Protein AF-A0A1A6A8J1-F1 (afdb_monomer_lite)

Radius of gyration: 17.13 Å; chains: 1; bounding box: 39×38×46 Å

Structure (mmCIF, N/CA/C/O backbone):
data_AF-A0A1A6A8J1-F1
#
_entry.id   AF-A0A1A6A8J1-F1
#
loop_
_atom_site.group_PDB
_atom_site.id
_atom_site.type_symbol
_atom_site.label_atom_id
_atom_site.label_alt_id
_atom_site.label_comp_id
_atom_site.label_asym_id
_atom_site.label_entity_id
_atom_site.label_seq_id
_atom_site.pdbx_PDB_ins_code
_atom_site.Cartn_x
_atom_site.Cartn_y
_atom_site.Cartn_z
_atom_site.occupancy
_atom_site.B_iso_or_equiv
_atom_site.auth_seq_id
_atom_site.auth_comp_id
_atom_site.auth_asym_id
_atom_site.auth_atom_id
_atom_site.pdbx_PDB_model_num
ATOM 1 N N . MET A 1 1 ? -16.353 12.614 -0.814 1.00 51.78 1 MET A N 1
ATOM 2 C CA . MET A 1 1 ? -15.027 11.975 -0.608 1.00 51.78 1 MET A CA 1
ATOM 3 C C . MET A 1 1 ? -14.046 12.775 0.271 1.00 51.78 1 MET A C 1
ATOM 5 O O . MET A 1 1 ? -13.012 12.221 0.621 1.00 51.78 1 MET A O 1
ATOM 9 N N . ALA A 1 2 ? -14.348 14.009 0.711 1.00 54.06 2 ALA A N 1
ATOM 10 C CA . ALA A 1 2 ? -13.405 14.858 1.467 1.00 54.06 2 ALA A CA 1
ATOM 11 C C . ALA A 1 2 ? -12.982 14.332 2.864 1.00 54.06 2 ALA A C 1
ATOM 13 O O . ALA A 1 2 ? -11.949 14.745 3.384 1.00 54.06 2 ALA A O 1
ATOM 14 N N . GLY A 1 3 ? -13.741 13.409 3.468 1.00 79.19 3 GLY A N 1
ATOM 15 C CA . GLY A 1 3 ? -13.414 12.834 4.782 1.00 79.19 3 GLY A CA 1
ATOM 16 C C . GLY A 1 3 ? -12.420 11.668 4.746 1.00 79.19 3 GLY A C 1
ATOM 17 O O . GLY A 1 3 ? -11.686 11.461 5.705 1.00 79.19 3 GLY A O 1
ATOM 18 N N . PHE A 1 4 ? -12.344 10.933 3.631 1.00 81.31 4 PHE A N 1
ATOM 19 C CA . PHE A 1 4 ? -11.599 9.670 3.578 1.00 81.31 4 PHE A CA 1
ATOM 20 C C . PHE A 1 4 ? -10.085 9.865 3.728 1.00 81.31 4 PHE A C 1
ATOM 22 O O . PHE A 1 4 ? -9.430 9.098 4.428 1.00 81.31 4 PHE A O 1
ATOM 29 N N . GLY A 1 5 ? -9.533 10.941 3.155 1.00 83.50 5 GLY A N 1
ATOM 30 C CA . GLY A 1 5 ? -8.116 11.277 3.319 1.00 83.50 5 GLY A CA 1
ATOM 31 C C . GLY A 1 5 ? -7.725 11.545 4.774 1.00 83.50 5 GLY A C 1
ATOM 32 O O . GLY A 1 5 ? -6.673 11.085 5.214 1.00 83.50 5 GLY A O 1
ATOM 33 N N . LYS A 1 6 ? -8.602 12.205 5.546 1.00 86.19 6 LYS A N 1
ATOM 34 C CA . LYS A 1 6 ? -8.392 12.420 6.987 1.00 86.19 6 LYS A CA 1
ATOM 35 C C . LYS A 1 6 ? -8.399 11.094 7.742 1.00 86.19 6 LYS A C 1
ATOM 37 O O . LYS A 1 6 ? -7.482 10.833 8.510 1.00 86.19 6 LYS A O 1
ATOM 42 N N . THR A 1 7 ? -9.354 10.215 7.439 1.00 89.06 7 THR A N 1
ATOM 43 C CA . THR A 1 7 ? -9.436 8.884 8.057 1.00 89.06 7 THR A CA 1
ATOM 44 C C . THR A 1 7 ? -8.194 8.037 7.782 1.00 89.06 7 THR A C 1
ATOM 46 O O . THR A 1 7 ? -7.677 7.393 8.689 1.00 89.06 7 THR A O 1
ATOM 49 N N . ILE A 1 8 ? -7.676 8.039 6.550 1.00 89.88 8 ILE A N 1
ATOM 50 C CA . ILE A 1 8 ? -6.438 7.316 6.219 1.00 89.88 8 ILE A CA 1
ATOM 51 C C . ILE A 1 8 ? -5.255 7.898 7.002 1.00 89.88 8 ILE A C 1
ATOM 53 O O . ILE A 1 8 ? -4.460 7.132 7.545 1.00 89.88 8 ILE A O 1
ATOM 57 N N . ALA A 1 9 ? -5.142 9.228 7.081 1.00 88.06 9 ALA A N 1
ATOM 58 C CA . ALA A 1 9 ? -4.065 9.889 7.815 1.00 88.06 9 ALA A CA 1
ATOM 59 C C . ALA A 1 9 ? -4.113 9.549 9.313 1.00 88.06 9 ALA A C 1
ATOM 61 O O . ALA A 1 9 ? -3.095 9.187 9.892 1.00 88.06 9 ALA A O 1
ATOM 62 N N . GLU A 1 10 ? -5.298 9.562 9.923 1.00 90.69 10 GLU A N 1
ATOM 63 C CA . GLU A 1 10 ? -5.508 9.131 11.310 1.00 90.69 10 GLU A CA 1
ATOM 64 C C . GLU A 1 10 ? -5.115 7.664 11.524 1.00 90.69 10 GLU A C 1
ATOM 66 O O . GLU A 1 10 ? -4.433 7.329 12.495 1.00 90.69 10 GLU A O 1
ATOM 71 N N . MET A 1 11 ? -5.520 6.774 10.611 1.00 90.44 11 MET A N 1
ATOM 72 C CA . MET A 1 11 ? -5.172 5.353 10.695 1.00 90.44 11 MET A CA 1
ATOM 73 C C . MET A 1 11 ? -3.668 5.132 10.571 1.00 90.44 11 MET A C 1
ATOM 75 O O . MET A 1 11 ? -3.129 4.313 11.315 1.00 90.44 11 MET A O 1
ATOM 79 N N . TYR A 1 12 ? -3.004 5.878 9.685 1.00 87.88 12 TYR A N 1
ATOM 80 C CA . TYR A 1 12 ? -1.551 5.878 9.569 1.00 87.88 12 TYR A CA 1
ATOM 81 C C . TYR A 1 12 ? -0.902 6.363 10.870 1.00 87.88 12 TYR A C 1
ATOM 83 O O . TYR A 1 12 ? -0.137 5.625 11.481 1.00 87.88 12 TYR A O 1
ATOM 91 N N . ASN A 1 13 ? -1.254 7.562 11.341 1.00 90.00 13 ASN A N 1
ATOM 92 C CA . ASN A 1 13 ? -0.628 8.198 12.504 1.00 90.00 13 ASN A CA 1
ATOM 93 C C . ASN A 1 13 ? -0.792 7.380 13.795 1.00 90.00 13 ASN A C 1
ATOM 95 O O . ASN A 1 13 ? 0.076 7.413 14.660 1.00 90.00 13 ASN A O 1
ATOM 99 N N . LYS A 1 14 ? -1.869 6.594 13.912 1.00 88.81 14 LYS A N 1
ATOM 100 C CA . LYS A 1 14 ? -2.108 5.715 15.066 1.00 88.81 14 LYS A CA 1
ATOM 101 C C . LYS A 1 14 ? -1.330 4.387 15.017 1.00 88.81 14 LYS A C 1
ATOM 103 O O . LYS A 1 14 ? -1.219 3.732 16.047 1.00 88.81 14 LYS A O 1
ATOM 108 N N . HIS A 1 15 ? -0.863 3.952 13.841 1.00 84.69 15 HIS A N 1
ATOM 109 C CA . HIS A 1 15 ? -0.239 2.628 13.613 1.00 84.69 15 HIS A CA 1
ATOM 110 C C . HIS A 1 15 ? 1.135 2.715 12.933 1.00 84.69 15 HIS A C 1
ATOM 112 O O . HIS A 1 15 ? 1.633 1.714 12.410 1.00 84.69 15 HIS A O 1
ATOM 118 N N . LYS A 1 16 ? 1.722 3.912 12.892 1.00 81.75 16 LYS A N 1
ATOM 119 C CA . LYS A 1 16 ? 3.083 4.165 12.412 1.00 81.75 16 LYS A CA 1
ATOM 120 C C . LYS A 1 16 ? 4.116 3.756 13.465 1.00 81.75 16 LYS A C 1
ATOM 122 O O . LYS A 1 16 ? 3.783 3.567 14.636 1.00 81.75 16 LYS A O 1
ATOM 127 N N . GLN A 1 17 ? 5.369 3.657 13.038 1.00 76.19 17 GLN A N 1
ATOM 128 C CA . GLN A 1 17 ? 6.499 3.528 13.952 1.00 76.19 17 GLN A CA 1
ATOM 129 C C . GLN A 1 17 ? 6.627 4.798 14.824 1.00 76.19 17 GLN A C 1
ATOM 131 O O . GLN A 1 17 ? 6.316 5.891 14.347 1.00 76.19 17 GLN A O 1
ATOM 136 N N . PRO A 1 18 ? 7.022 4.684 16.104 1.00 76.06 18 PRO A N 1
ATOM 137 C CA . PRO A 1 18 ? 7.028 5.809 17.045 1.00 76.06 18 PRO A CA 1
ATOM 138 C C . PRO A 1 18 ? 7.961 6.967 16.646 1.00 76.06 18 PRO A C 1
ATOM 140 O O . PRO A 1 18 ? 7.707 8.110 17.017 1.00 76.06 18 PRO A O 1
ATOM 143 N N . GLU A 1 19 ? 9.003 6.693 15.868 1.00 81.38 19 GLU A N 1
ATOM 144 C CA . GLU A 1 19 ? 9.950 7.663 15.311 1.00 81.38 19 GLU A CA 1
ATOM 145 C C . GLU A 1 19 ? 9.401 8.459 14.114 1.00 81.38 19 GLU A C 1
ATOM 147 O O . GLU A 1 19 ? 9.914 9.533 13.786 1.00 81.38 19 GLU A O 1
ATOM 152 N N . ASP A 1 20 ? 8.346 7.966 13.461 1.00 79.69 20 ASP A N 1
ATOM 153 C CA . ASP A 1 20 ? 7.763 8.633 12.302 1.00 79.69 20 ASP A CA 1
ATOM 154 C C . ASP A 1 20 ? 7.001 9.895 12.726 1.00 79.69 20 ASP A C 1
ATOM 156 O O . ASP A 1 20 ? 6.211 9.899 13.672 1.00 79.69 20 ASP A O 1
ATOM 160 N N . LYS A 1 21 ? 7.136 10.977 11.955 1.00 82.62 21 LYS A N 1
ATOM 161 C CA . LYS A 1 21 ? 6.328 12.193 12.147 1.00 82.62 21 LYS A CA 1
ATOM 162 C C . LYS A 1 21 ? 4.868 11.957 11.766 1.00 82.62 21 LYS A C 1
ATOM 164 O O . LYS A 1 21 ? 4.560 11.126 10.912 1.00 82.62 21 LYS A O 1
ATOM 169 N N . ASP A 1 22 ? 3.964 12.693 12.411 1.00 85.12 22 ASP A N 1
ATOM 170 C CA . ASP A 1 22 ? 2.569 12.731 11.975 1.00 85.12 22 ASP A CA 1
ATOM 171 C C . ASP A 1 22 ? 2.474 13.310 10.572 1.00 85.12 22 ASP A C 1
ATOM 173 O O . ASP A 1 22 ? 3.168 14.266 10.217 1.00 85.12 22 ASP A O 1
ATOM 177 N N . ILE A 1 23 ? 1.595 12.714 9.776 1.00 84.94 23 ILE A N 1
ATOM 178 C CA . ILE A 1 23 ? 1.356 13.138 8.407 1.00 84.94 23 ILE A CA 1
ATOM 179 C C . ILE A 1 23 ? -0.063 13.667 8.244 1.00 84.94 23 ILE A C 1
ATOM 181 O O . ILE A 1 23 ? -1.004 13.246 8.920 1.00 84.94 23 ILE A O 1
ATOM 185 N N . SER A 1 24 ? -0.214 14.553 7.267 1.00 88.25 24 SER A N 1
ATOM 186 C CA . SER A 1 24 ? -1.495 14.834 6.631 1.00 88.25 24 SER A CA 1
ATOM 187 C C . SER A 1 24 ? -1.477 14.242 5.224 1.00 88.25 24 SER A C 1
ATOM 189 O O . SER A 1 24 ? -0.428 14.182 4.581 1.00 88.25 24 SER A O 1
ATOM 191 N N . ILE A 1 25 ? -2.632 13.770 4.756 1.00 87.62 25 ILE A N 1
ATOM 192 C CA . ILE A 1 25 ? -2.780 13.231 3.403 1.00 87.62 25 ILE A CA 1
ATOM 193 C C . ILE A 1 25 ? -3.572 14.235 2.577 1.00 87.62 25 ILE A C 1
ATOM 195 O O . ILE A 1 25 ? -4.741 14.509 2.853 1.00 87.62 25 ILE A O 1
ATOM 199 N N . GLN A 1 26 ? -2.923 14.777 1.553 1.00 89.12 26 GLN A N 1
ATOM 200 C CA . GLN A 1 26 ? -3.541 15.700 0.610 1.00 89.12 26 GLN A CA 1
ATOM 201 C C . GLN A 1 26 ? -4.328 14.942 -0.463 1.00 89.12 26 GLN A C 1
ATOM 203 O O . GLN A 1 26 ? -3.976 13.824 -0.841 1.00 89.12 26 GLN A O 1
ATOM 208 N N . TYR A 1 27 ? -5.356 15.582 -1.028 1.00 88.62 27 TYR A N 1
ATOM 209 C CA . TYR A 1 27 ? -6.164 14.994 -2.105 1.00 88.62 27 TYR A CA 1
ATOM 210 C C . TYR A 1 27 ? -5.316 14.561 -3.308 1.00 88.62 27 TYR A C 1
ATOM 212 O O . TYR A 1 27 ? -5.519 13.476 -3.850 1.00 88.62 27 TYR A O 1
ATOM 220 N N . LYS A 1 28 ? -4.312 15.367 -3.677 1.00 91.06 28 LYS A N 1
ATOM 221 C CA . LYS A 1 28 ? -3.380 15.041 -4.759 1.00 91.06 28 LYS A CA 1
ATOM 222 C C . LYS A 1 28 ? -2.662 13.709 -4.518 1.00 91.06 28 LYS A C 1
ATOM 224 O O . LYS A 1 28 ? -2.624 12.886 -5.414 1.00 91.06 28 LYS A O 1
ATOM 229 N N . GLN A 1 29 ? -2.194 13.440 -3.298 1.00 91.12 29 GLN A N 1
ATOM 230 C CA . GLN A 1 29 ? -1.508 12.179 -2.981 1.00 91.12 29 GLN A CA 1
ATOM 231 C C . GLN A 1 29 ? -2.423 10.956 -3.129 1.00 91.12 29 GLN A C 1
ATOM 233 O O . GLN A 1 29 ? -1.949 9.869 -3.454 1.00 91.12 29 GLN A O 1
ATOM 238 N N . ILE A 1 30 ? -3.728 11.123 -2.891 1.00 91.62 30 ILE A N 1
ATOM 239 C CA . ILE A 1 30 ? -4.728 10.074 -3.123 1.00 91.62 30 ILE A CA 1
ATOM 240 C C . ILE A 1 30 ? -4.926 9.879 -4.623 1.00 91.62 30 ILE A C 1
ATOM 242 O O . ILE A 1 30 ? -4.885 8.746 -5.091 1.00 91.62 30 ILE A O 1
ATOM 246 N N . LYS A 1 31 ? -5.103 10.971 -5.374 1.00 93.38 31 LYS A N 1
ATOM 247 C CA . LYS A 1 31 ? -5.252 10.924 -6.831 1.00 93.38 31 LYS A CA 1
ATOM 248 C C . LYS A 1 31 ? -4.042 10.250 -7.489 1.00 93.38 31 LYS A C 1
ATOM 250 O O . LYS A 1 31 ? -4.217 9.256 -8.182 1.00 93.38 31 LYS A O 1
ATOM 255 N N . ASP A 1 32 ? -2.835 10.700 -7.157 1.00 93.50 32 ASP A N 1
ATOM 256 C CA . ASP A 1 32 ? -1.579 10.139 -7.661 1.00 93.50 32 ASP A CA 1
ATOM 257 C C . ASP A 1 32 ? -1.429 8.653 -7.287 1.00 93.50 32 ASP A C 1
ATOM 259 O O . ASP A 1 32 ? -0.822 7.883 -8.022 1.00 93.50 32 ASP A O 1
ATOM 263 N N . PHE A 1 33 ? -1.955 8.222 -6.132 1.00 92.81 33 PHE A N 1
ATOM 264 C CA . PHE A 1 33 ? -1.954 6.809 -5.746 1.00 92.81 33 PHE A CA 1
ATOM 265 C C . PHE A 1 33 ? -2.936 5.979 -6.579 1.00 92.81 33 PHE A C 1
ATOM 267 O O . PHE A 1 33 ? -2.587 4.879 -6.992 1.00 92.81 33 PHE A O 1
ATOM 274 N N . LEU A 1 34 ? -4.137 6.498 -6.839 1.00 92.25 34 LEU A N 1
ATOM 275 C CA . LEU A 1 34 ? -5.162 5.808 -7.629 1.00 92.25 34 LEU A CA 1
ATOM 276 C C . LEU A 1 34 ? -4.782 5.671 -9.109 1.00 92.25 34 LEU A C 1
ATOM 278 O O . LEU A 1 34 ? -5.239 4.741 -9.765 1.00 92.25 34 LEU A O 1
ATOM 282 N N . GLU A 1 35 ? -3.940 6.565 -9.624 1.00 95.00 35 GLU A N 1
ATOM 283 C CA . GLU A 1 35 ? -3.413 6.499 -10.994 1.00 95.00 35 GLU A CA 1
ATOM 284 C C . GLU A 1 35 ? -2.299 5.446 -11.160 1.00 95.00 35 GLU A C 1
ATOM 286 O O . GLU A 1 35 ? -1.964 5.057 -12.281 1.00 95.00 35 GLU A O 1
ATOM 291 N N . LYS A 1 36 ? -1.719 4.941 -10.060 1.00 91.12 36 LYS A N 1
ATOM 292 C CA . LYS A 1 36 ? -0.665 3.922 -10.127 1.00 91.12 36 LYS A CA 1
ATOM 293 C C . LYS A 1 36 ? -1.226 2.574 -10.559 1.00 91.12 36 LYS A C 1
ATOM 295 O O . LYS A 1 36 ? -2.210 2.081 -10.020 1.00 91.12 36 LYS A O 1
ATOM 300 N N . SER A 1 37 ? -0.509 1.936 -11.480 1.00 88.31 37 SER A N 1
ATOM 301 C CA . SER A 1 37 ? -0.823 0.602 -11.989 1.00 88.31 37 SER A CA 1
ATOM 302 C C . SER A 1 37 ? 0.318 -0.367 -11.714 1.00 88.31 37 SER A C 1
ATOM 304 O O . SER A 1 37 ? 1.489 0.003 -11.798 1.00 88.31 37 SER A O 1
ATOM 306 N N . GLY A 1 38 ? -0.020 -1.613 -11.396 1.00 86.56 38 GLY A N 1
ATOM 307 C CA . GLY A 1 38 ? 0.937 -2.684 -11.126 1.00 86.56 38 GLY A CA 1
ATOM 308 C C . GLY A 1 38 ? 0.870 -3.216 -9.688 1.00 86.56 38 GLY A C 1
ATOM 309 O O . GLY A 1 38 ? 0.365 -2.544 -8.790 1.00 86.56 38 GLY A O 1
ATOM 310 N N . PRO A 1 39 ? 1.374 -4.437 -9.453 1.00 87.25 39 PRO A N 1
ATOM 311 C CA . PRO A 1 39 ? 1.142 -5.193 -8.218 1.00 87.25 39 PRO A CA 1
ATOM 312 C C . PRO A 1 39 ? 1.849 -4.622 -6.980 1.00 87.25 39 PRO A C 1
ATOM 314 O O . PRO A 1 39 ? 1.355 -4.785 -5.867 1.00 87.25 39 PRO A O 1
ATOM 317 N N . THR A 1 40 ? 2.988 -3.948 -7.154 1.00 88.12 40 THR A N 1
ATOM 318 C CA . THR A 1 40 ? 3.716 -3.262 -6.067 1.00 88.12 40 THR A CA 1
ATOM 319 C C . THR A 1 40 ? 3.617 -1.743 -6.157 1.00 88.12 40 THR A C 1
ATOM 321 O O . THR A 1 40 ? 4.161 -1.031 -5.313 1.00 88.12 40 THR A O 1
ATOM 324 N N . SER A 1 41 ? 2.969 -1.215 -7.193 1.00 88.25 41 SER A N 1
ATOM 325 C CA . SER A 1 41 ? 2.984 0.215 -7.470 1.00 88.25 41 SER A CA 1
ATOM 326 C C . SER A 1 41 ? 2.257 0.979 -6.370 1.00 88.25 41 SER A C 1
ATOM 328 O O . SER A 1 41 ? 1.093 0.741 -6.071 1.00 88.25 41 SER A O 1
ATOM 330 N N . GLY A 1 42 ? 2.973 1.913 -5.744 1.00 89.69 42 GLY A N 1
ATOM 331 C CA . GLY A 1 42 ? 2.430 2.715 -4.652 1.00 89.69 42 GLY A CA 1
ATOM 332 C C . GLY A 1 42 ? 2.509 2.070 -3.270 1.00 89.69 42 GLY A C 1
ATOM 333 O O . GLY A 1 42 ? 2.027 2.698 -2.331 1.00 89.69 42 GLY A O 1
ATOM 334 N N . CYS A 1 43 ? 3.159 0.909 -3.103 1.00 90.31 43 CYS A N 1
ATOM 335 C CA . CYS A 1 43 ? 3.348 0.278 -1.788 1.00 90.31 43 CYS A CA 1
ATOM 336 C C . CYS A 1 43 ? 4.095 1.172 -0.781 1.00 90.31 43 CYS A C 1
ATOM 338 O O . CYS A 1 43 ? 3.858 1.077 0.419 1.00 90.31 43 CYS A O 1
ATOM 340 N N . THR A 1 44 ? 4.937 2.087 -1.268 1.00 90.00 44 THR A N 1
ATOM 341 C CA . THR A 1 44 ? 5.668 3.069 -0.452 1.00 90.00 44 THR A CA 1
ATOM 342 C C . THR A 1 44 ? 4.849 4.304 -0.077 1.00 90.00 44 THR A C 1
ATOM 344 O O . THR A 1 44 ? 5.289 5.148 0.703 1.00 90.00 44 THR A O 1
ATOM 347 N N . SER A 1 45 ? 3.644 4.448 -0.635 1.00 91.44 45 SER A N 1
ATOM 348 C CA . SER A 1 45 ? 2.771 5.574 -0.325 1.00 91.44 45 SER A CA 1
ATOM 349 C C . SER A 1 45 ? 2.184 5.431 1.073 1.00 91.44 45 SER A C 1
ATOM 351 O O . SER A 1 45 ? 1.675 4.378 1.454 1.00 91.44 45 SER A O 1
ATOM 353 N N . LYS A 1 46 ? 2.122 6.536 1.813 1.00 90.62 46 LYS A N 1
ATOM 354 C CA . LYS A 1 46 ? 1.405 6.584 3.093 1.00 90.62 46 LYS A CA 1
ATOM 355 C C . LYS A 1 46 ? -0.093 6.282 2.928 1.00 90.62 46 LYS A C 1
ATOM 357 O O . LYS A 1 46 ? -0.709 5.702 3.821 1.00 90.62 46 LYS A O 1
ATOM 362 N N . VAL A 1 47 ? -0.652 6.596 1.752 1.00 93.00 47 VAL A N 1
ATOM 363 C CA . VAL A 1 47 ? -2.033 6.254 1.374 1.00 93.00 47 VAL A CA 1
ATOM 364 C C . VAL A 1 47 ? -2.238 4.740 1.355 1.00 93.00 47 VAL A C 1
ATOM 366 O O . VAL A 1 47 ? -3.268 4.270 1.834 1.00 93.00 47 VAL A O 1
ATOM 369 N N . PHE A 1 48 ? -1.255 3.973 0.871 1.00 92.44 48 PHE A N 1
ATOM 370 C CA . PHE A 1 48 ? -1.326 2.513 0.810 1.00 92.44 48 PHE A CA 1
ATOM 371 C C . PHE A 1 48 ? -1.464 1.908 2.209 1.00 92.44 48 PHE A C 1
ATOM 373 O O . PHE A 1 48 ? -2.450 1.226 2.491 1.00 92.44 48 PHE A O 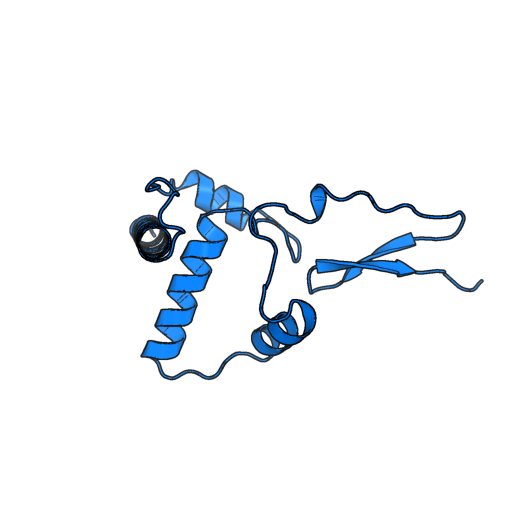1
ATOM 380 N N . TYR A 1 49 ? -0.523 2.212 3.109 1.00 91.19 49 TYR A N 1
ATOM 381 C CA . TYR A 1 49 ? -0.526 1.631 4.453 1.00 91.19 49 TYR A CA 1
ATOM 382 C C . TYR A 1 49 ? -1.727 2.095 5.291 1.00 91.19 49 TYR A C 1
ATOM 384 O O . TYR A 1 49 ? -2.397 1.271 5.913 1.00 91.19 49 TYR A O 1
ATOM 392 N N . GLY A 1 50 ? -2.069 3.389 5.256 1.00 91.94 50 GLY A N 1
ATOM 393 C CA . GLY A 1 50 ? -3.233 3.895 5.988 1.00 91.94 50 GLY A CA 1
ATOM 394 C C . GLY A 1 50 ? -4.552 3.277 5.502 1.00 91.94 50 GLY A C 1
ATOM 395 O O . GLY A 1 50 ? -5.402 2.912 6.317 1.00 91.94 50 GLY A O 1
ATOM 396 N N . SER A 1 51 ? -4.704 3.082 4.185 1.00 93.00 51 SER A N 1
ATOM 397 C CA . SER A 1 51 ? -5.888 2.430 3.608 1.00 93.00 51 SER A CA 1
ATOM 398 C C . SER A 1 51 ? -5.949 0.956 3.992 1.00 93.00 51 SER A C 1
ATOM 400 O O . SER A 1 51 ? -7.011 0.459 4.361 1.00 93.00 51 SER A O 1
ATOM 402 N N . TYR A 1 52 ? -4.807 0.264 3.960 1.00 92.38 52 TYR A N 1
ATOM 403 C CA . TYR A 1 52 ? -4.702 -1.121 4.404 1.00 92.38 52 TYR A CA 1
ATOM 404 C C . TYR A 1 52 ? -5.190 -1.290 5.853 1.00 92.38 52 TYR A C 1
ATOM 406 O O . TYR A 1 52 ? -6.066 -2.115 6.113 1.00 92.38 52 TYR A O 1
ATOM 414 N N . VAL A 1 53 ? -4.703 -0.460 6.783 1.00 93.00 53 VAL A N 1
ATOM 415 C CA . VAL A 1 53 ? -5.124 -0.494 8.196 1.00 93.00 53 VAL A CA 1
ATOM 416 C C . VAL A 1 53 ? -6.620 -0.201 8.342 1.00 93.00 53 VAL A C 1
ATOM 418 O O . VAL A 1 53 ? -7.308 -0.874 9.113 1.00 93.00 53 VAL A O 1
ATOM 421 N N . TYR A 1 54 ? -7.140 0.785 7.604 1.00 93.88 54 TYR A N 1
ATOM 422 C CA . TYR A 1 54 ? -8.562 1.125 7.621 1.00 93.88 54 TYR A CA 1
ATOM 423 C C . TYR A 1 54 ? -9.439 -0.065 7.206 1.00 93.88 54 TYR A C 1
ATOM 425 O O . TYR A 1 54 ? -10.345 -0.456 7.949 1.00 93.88 54 TYR A O 1
ATOM 433 N N . PHE A 1 55 ? -9.154 -0.674 6.052 1.00 93.81 55 PHE A N 1
ATOM 434 C CA . PHE A 1 55 ? -9.958 -1.777 5.529 1.00 93.81 55 PHE A CA 1
ATOM 435 C C . PHE A 1 55 ? -9.814 -3.062 6.351 1.00 93.81 55 PHE A C 1
ATOM 437 O O . PHE A 1 55 ? -10.807 -3.767 6.524 1.00 93.81 55 PHE A O 1
ATOM 444 N N . GLU A 1 56 ? -8.645 -3.349 6.932 1.00 93.75 56 GLU A N 1
ATOM 445 C CA . GLU A 1 56 ? -8.497 -4.494 7.843 1.00 93.75 56 GLU A CA 1
ATOM 446 C C . GLU A 1 56 ? -9.315 -4.321 9.124 1.00 93.75 56 GLU A C 1
ATOM 448 O O . GLU A 1 56 ? -9.990 -5.252 9.566 1.00 93.75 56 GLU A O 1
ATOM 453 N N . LYS A 1 57 ? -9.340 -3.116 9.701 1.00 93.31 57 LYS A N 1
ATOM 454 C CA . LYS A 1 57 ? -10.204 -2.842 10.857 1.00 93.31 57 LYS A CA 1
ATOM 455 C C . LYS A 1 57 ? -11.676 -2.937 10.498 1.00 93.31 57 LYS A C 1
ATOM 457 O O . LYS A 1 57 ? -12.455 -3.482 11.276 1.00 93.31 57 LYS A O 1
ATOM 462 N N . LEU A 1 58 ? -12.057 -2.440 9.323 1.00 94.38 58 LEU A N 1
ATOM 463 C CA . LEU A 1 58 ? -13.418 -2.563 8.816 1.00 94.38 58 LEU A CA 1
ATOM 464 C C . LEU A 1 58 ? -13.804 -4.044 8.646 1.00 94.38 58 LEU A C 1
ATOM 466 O O . LEU A 1 58 ? -14.886 -4.448 9.068 1.00 94.38 58 LEU A O 1
ATOM 470 N N . ARG A 1 59 ? -12.900 -4.876 8.112 1.00 96.19 59 ARG A N 1
ATOM 471 C CA . ARG A 1 59 ? -13.081 -6.331 7.988 1.00 96.19 59 ARG A CA 1
ATOM 472 C C . ARG A 1 59 ? -13.336 -6.984 9.346 1.00 96.19 59 ARG A C 1
ATOM 474 O O . ARG A 1 59 ? -14.302 -7.732 9.469 1.00 96.19 59 ARG A O 1
ATOM 481 N N . ILE A 1 60 ? -12.502 -6.684 10.345 1.00 96.06 60 ILE A N 1
ATOM 482 C CA . ILE A 1 60 ? -12.634 -7.220 11.710 1.00 96.06 60 ILE A CA 1
ATOM 483 C C . ILE A 1 60 ? -13.950 -6.758 12.341 1.00 96.06 60 ILE A C 1
ATOM 485 O O . ILE A 1 60 ? -14.696 -7.580 12.863 1.00 96.06 60 ILE A O 1
ATOM 489 N N . LYS A 1 61 ? -14.281 -5.466 12.229 1.00 96.31 61 LYS A N 1
ATOM 490 C CA . LYS A 1 61 ? -15.529 -4.894 12.754 1.00 96.31 61 LYS A CA 1
ATOM 491 C C . LYS A 1 61 ? -16.771 -5.587 12.186 1.00 96.31 61 LYS A C 1
ATOM 493 O O . LYS A 1 61 ? -17.741 -5.783 12.906 1.00 96.31 61 LYS A O 1
ATOM 498 N N . HIS A 1 62 ? -16.742 -5.952 10.907 1.00 96.75 62 HIS A N 1
ATOM 499 C CA . HIS A 1 62 ? -17.838 -6.664 10.243 1.00 96.75 62 HIS A CA 1
ATOM 500 C C . HIS A 1 62 ? -17.696 -8.191 10.274 1.00 96.75 62 HIS A C 1
ATOM 502 O O . HIS A 1 62 ? -18.447 -8.873 9.583 1.00 96.75 62 HIS A O 1
ATOM 508 N N . ASN A 1 63 ? -16.731 -8.721 11.029 1.00 95.81 63 ASN A N 1
ATOM 509 C CA . ASN A 1 63 ? -16.432 -10.146 11.146 1.00 95.81 63 ASN A CA 1
ATOM 510 C C . ASN A 1 63 ? -16.314 -10.877 9.792 1.00 95.81 63 ASN A C 1
ATOM 512 O O . ASN A 1 63 ? -16.757 -12.013 9.627 1.00 95.81 63 ASN A O 1
ATOM 516 N N . LYS A 1 64 ? -15.741 -10.204 8.786 1.00 96.19 64 LYS A N 1
ATOM 517 C CA . LYS A 1 64 ? -15.594 -10.765 7.439 1.00 96.19 64 LYS A CA 1
ATOM 518 C C . LYS A 1 64 ? -14.340 -11.648 7.346 1.00 96.19 64 LYS A C 1
ATOM 520 O O . LYS A 1 64 ? -13.282 -11.270 7.874 1.00 96.19 64 LYS A O 1
ATOM 525 N N . PRO A 1 65 ? -14.399 -12.788 6.633 1.00 96.12 65 PRO A N 1
ATOM 526 C CA . PRO A 1 65 ? -13.208 -13.583 6.360 1.00 96.12 65 PRO A CA 1
ATOM 527 C C . PRO A 1 65 ? -12.223 -12.803 5.477 1.00 96.12 65 PRO A C 1
ATOM 529 O O . PRO A 1 65 ? -12.584 -11.836 4.801 1.00 96.12 65 PRO A O 1
ATOM 532 N N . LYS A 1 66 ? -10.951 -13.216 5.490 1.00 95.19 66 LYS A N 1
ATOM 533 C CA . LYS A 1 66 ? -9.963 -12.709 4.527 1.00 95.19 66 LYS A CA 1
ATOM 534 C C . LYS A 1 66 ? -10.335 -13.190 3.123 1.00 95.19 66 LYS A C 1
ATOM 536 O O . LYS A 1 66 ? -10.806 -14.310 2.959 1.00 95.19 66 LYS A O 1
ATOM 541 N N . SER A 1 67 ? -10.101 -12.356 2.113 1.00 93.56 67 SER A N 1
ATOM 542 C CA . SER A 1 67 ? -10.293 -12.757 0.717 1.00 93.56 67 SER A CA 1
ATOM 543 C C . SER A 1 67 ? -9.203 -13.733 0.259 1.00 93.56 67 SER A C 1
ATOM 545 O O . SER A 1 67 ? -8.086 -13.712 0.780 1.00 93.56 67 SER A O 1
ATOM 547 N N . ASN A 1 68 ? -9.487 -14.534 -0.772 1.00 94.44 68 ASN A N 1
ATOM 548 C CA . ASN A 1 68 ? -8.500 -15.450 -1.364 1.00 94.44 68 ASN A CA 1
ATOM 549 C C . ASN A 1 68 ? -7.229 -14.707 -1.792 1.00 94.44 68 ASN A C 1
ATOM 551 O O . ASN A 1 68 ? -6.127 -15.090 -1.407 1.00 94.44 68 ASN A O 1
ATOM 555 N N . LYS A 1 69 ? -7.387 -13.559 -2.465 1.00 89.56 69 LYS A N 1
ATOM 556 C CA . LYS A 1 69 ? -6.254 -12.726 -2.886 1.00 89.56 69 LYS A CA 1
ATOM 557 C C . LYS A 1 69 ? -5.397 -12.262 -1.703 1.00 89.56 69 LYS A C 1
ATOM 559 O O . LYS A 1 69 ? -4.177 -12.174 -1.823 1.00 89.56 69 LYS A O 1
ATOM 564 N N . ARG A 1 70 ? -6.016 -11.980 -0.549 1.00 91.81 70 ARG A N 1
ATOM 565 C CA . ARG A 1 70 ? -5.291 -11.613 0.673 1.00 91.81 70 ARG A CA 1
ATOM 566 C C . ARG A 1 70 ? -4.459 -12.782 1.197 1.00 91.81 70 ARG A C 1
ATOM 568 O O . ARG A 1 70 ? -3.294 -12.580 1.525 1.00 91.81 70 ARG A O 1
ATOM 575 N N . LEU A 1 71 ? -5.037 -13.979 1.246 1.00 93.88 71 LEU A N 1
ATOM 576 C CA . LEU A 1 71 ? -4.344 -15.190 1.693 1.00 93.88 71 LEU A CA 1
ATOM 577 C C . LEU A 1 71 ? -3.163 -15.540 0.776 1.00 93.88 71 LEU A C 1
ATOM 579 O O . LEU A 1 71 ? -2.080 -15.862 1.256 1.00 93.88 71 LEU A O 1
ATOM 583 N N . GLU A 1 72 ? -3.335 -15.413 -0.539 1.00 93.12 72 GLU A N 1
ATOM 584 C CA . GLU A 1 72 ? -2.264 -15.648 -1.514 1.00 93.12 72 GLU A CA 1
ATOM 585 C C . GLU A 1 72 ? -1.120 -14.632 -1.387 1.00 93.12 72 GLU A C 1
ATOM 587 O O . GLU A 1 72 ? 0.051 -15.013 -1.425 1.00 93.12 72 GLU A O 1
ATOM 592 N N . MET A 1 73 ? -1.439 -13.345 -1.195 1.00 90.12 73 MET A N 1
ATOM 593 C CA . MET A 1 73 ? -0.431 -12.309 -0.943 1.00 90.12 73 MET A CA 1
ATOM 594 C C . MET A 1 73 ? 0.345 -12.586 0.349 1.00 90.12 73 MET A C 1
ATOM 596 O O . MET A 1 73 ? 1.569 -12.497 0.347 1.00 90.12 73 MET A O 1
ATOM 600 N N . GLU A 1 74 ? -0.337 -12.964 1.436 1.00 91.75 74 GLU A N 1
ATOM 601 C CA . GLU A 1 74 ? 0.315 -13.342 2.700 1.00 91.7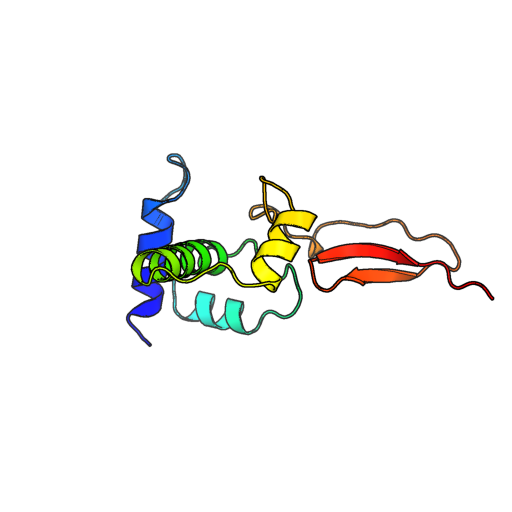5 74 GLU A CA 1
ATOM 602 C C . GLU A 1 74 ? 1.210 -14.579 2.532 1.00 91.75 74 GLU A C 1
ATOM 604 O O . GLU A 1 74 ? 2.303 -14.625 3.095 1.00 91.75 74 GLU A O 1
ATOM 609 N N . LYS A 1 75 ? 0.799 -15.551 1.709 1.00 92.31 75 LYS A N 1
ATOM 610 C CA . LYS A 1 75 ? 1.611 -16.734 1.395 1.00 92.31 75 LYS A CA 1
ATOM 611 C C . LYS A 1 75 ? 2.894 -16.375 0.639 1.00 92.31 75 LYS A C 1
ATOM 613 O O . LYS A 1 75 ? 3.936 -16.952 0.930 1.00 92.31 75 LYS A O 1
ATOM 618 N N . LYS A 1 76 ? 2.833 -15.440 -0.318 1.00 90.75 76 LYS A N 1
ATOM 619 C CA . LYS A 1 76 ? 3.994 -15.038 -1.137 1.00 90.75 76 LYS A CA 1
ATOM 620 C C . LYS A 1 76 ? 4.938 -14.061 -0.440 1.00 90.75 76 LYS A C 1
ATOM 622 O O . LYS A 1 76 ? 6.148 -14.213 -0.542 1.00 90.75 76 LYS A O 1
ATOM 627 N N . HIS A 1 77 ? 4.397 -13.068 0.262 1.00 87.19 77 HIS A N 1
ATOM 628 C CA . HIS A 1 77 ? 5.187 -12.018 0.923 1.00 87.19 77 HIS A CA 1
ATOM 629 C C . HIS A 1 77 ? 5.559 -12.364 2.373 1.00 87.19 77 HIS A C 1
ATOM 631 O O . HIS A 1 77 ? 6.364 -11.677 3.005 1.00 87.19 77 HIS A O 1
ATOM 637 N N . GLY A 1 78 ? 4.981 -13.435 2.919 1.00 88.50 78 GLY A N 1
ATOM 638 C CA . GLY A 1 78 ? 5.225 -13.892 4.280 1.00 88.50 78 GLY A CA 1
ATOM 639 C C . GLY A 1 78 ? 4.757 -12.896 5.343 1.00 88.50 78 GLY A C 1
ATOM 640 O O . GLY A 1 78 ? 3.987 -11.969 5.087 1.00 88.50 78 GLY A O 1
ATOM 641 N N . LYS A 1 79 ? 5.255 -13.076 6.572 1.00 83.69 79 LYS A N 1
ATOM 642 C CA . LYS A 1 79 ? 4.881 -12.237 7.727 1.00 83.69 79 LYS A CA 1
ATOM 643 C C . LYS A 1 79 ? 5.304 -10.773 7.579 1.00 83.69 79 LYS A C 1
ATOM 645 O O . LYS A 1 79 ? 4.681 -9.910 8.187 1.00 83.69 79 LYS A O 1
ATOM 650 N N . LYS A 1 80 ? 6.357 -10.500 6.800 1.00 84.06 80 LYS A N 1
ATOM 651 C CA . LYS A 1 80 ? 6.886 -9.144 6.598 1.00 84.06 80 LYS A CA 1
ATOM 652 C C . LYS A 1 80 ? 6.011 -8.319 5.648 1.00 84.06 80 LYS A C 1
ATOM 654 O O . LYS A 1 80 ? 5.964 -7.102 5.783 1.00 84.06 80 LYS A O 1
ATOM 659 N N . GLY A 1 81 ? 5.283 -8.978 4.743 1.00 87.31 81 GLY A N 1
ATOM 660 C CA . GLY A 1 81 ? 4.458 -8.307 3.745 1.00 87.31 81 GLY A CA 1
ATOM 661 C C . GLY A 1 81 ? 5.290 -7.580 2.685 1.00 87.31 81 GLY A C 1
ATOM 662 O O . GLY A 1 81 ? 6.488 -7.818 2.532 1.00 87.31 81 GLY A O 1
ATOM 663 N N . LEU A 1 82 ? 4.632 -6.692 1.938 1.00 87.94 82 LEU A N 1
ATOM 664 C CA . LEU A 1 82 ? 5.294 -5.841 0.949 1.00 87.94 82 LEU A CA 1
ATOM 665 C C . LEU A 1 82 ? 6.260 -4.864 1.628 1.00 87.94 82 LEU A C 1
ATOM 667 O O . LEU A 1 82 ? 5.957 -4.309 2.684 1.00 87.94 82 LEU A O 1
ATOM 671 N N . ASN A 1 83 ? 7.393 -4.599 0.978 1.00 86.12 83 ASN A N 1
ATOM 672 C CA . ASN A 1 83 ? 8.302 -3.549 1.417 1.00 86.12 83 ASN A CA 1
ATOM 673 C C . ASN A 1 83 ? 7.659 -2.170 1.176 1.00 86.12 83 ASN A C 1
ATOM 675 O O . ASN A 1 83 ? 7.383 -1.788 0.039 1.00 86.12 83 ASN A O 1
ATOM 679 N N . ILE A 1 84 ? 7.402 -1.439 2.259 1.00 86.94 84 ILE A N 1
ATOM 680 C CA . ILE A 1 84 ? 6.782 -0.105 2.240 1.00 86.94 84 ILE A CA 1
ATOM 681 C C . ILE A 1 84 ? 7.811 1.037 2.237 1.00 86.94 84 ILE A C 1
ATOM 683 O O . ILE A 1 84 ? 7.438 2.202 2.157 1.00 86.94 84 ILE A O 1
ATOM 687 N N . GLU A 1 85 ? 9.106 0.730 2.303 1.00 84.38 85 GLU A N 1
ATOM 688 C CA . GLU A 1 85 ? 10.189 1.723 2.248 1.00 84.38 85 GLU A CA 1
ATOM 689 C C . GLU A 1 85 ? 10.796 1.819 0.848 1.00 84.38 85 GLU A C 1
ATOM 691 O O . GLU A 1 85 ? 11.151 2.899 0.371 1.00 84.38 85 GLU A O 1
ATOM 696 N N . ARG A 1 86 ? 10.915 0.672 0.173 1.00 81.12 86 ARG A N 1
ATOM 697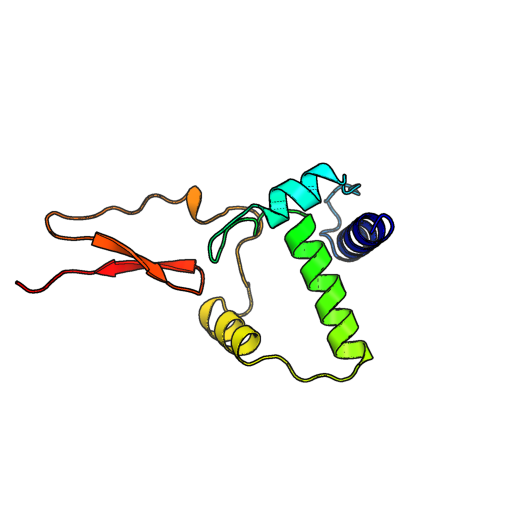 C CA . ARG A 1 86 ? 11.494 0.548 -1.165 1.00 81.12 86 ARG A CA 1
ATOM 698 C C . ARG A 1 86 ? 10.542 -0.239 -2.048 1.00 81.12 86 ARG A C 1
ATOM 700 O O . ARG A 1 86 ? 10.167 -1.356 -1.702 1.00 81.12 86 ARG A O 1
ATOM 707 N N . ASP A 1 87 ? 10.166 0.339 -3.180 1.00 79.81 87 ASP A N 1
ATOM 708 C CA . ASP A 1 87 ? 9.374 -0.348 -4.189 1.00 79.81 87 ASP A CA 1
ATOM 709 C C . ASP A 1 87 ? 10.265 -1.167 -5.133 1.00 79.81 87 ASP A C 1
ATOM 711 O O . ASP A 1 87 ? 11.466 -0.922 -5.273 1.00 79.81 87 ASP A O 1
ATOM 715 N N . ALA A 1 88 ? 9.656 -2.142 -5.808 1.00 74.38 88 ALA A N 1
ATOM 716 C CA . ALA A 1 88 ? 10.352 -3.013 -6.752 1.00 74.38 88 ALA A CA 1
ATOM 717 C C . ALA A 1 88 ? 10.889 -2.258 -7.986 1.00 74.38 88 ALA A C 1
ATOM 719 O O . ALA A 1 88 ? 11.828 -2.728 -8.617 1.00 74.38 88 ALA A O 1
ATOM 720 N N . SER A 1 89 ? 10.353 -1.068 -8.306 1.00 69.94 89 SER A N 1
ATOM 721 C CA . SER A 1 89 ? 10.829 -0.254 -9.439 1.00 69.94 89 SER A CA 1
ATOM 722 C C . SER A 1 89 ? 12.279 0.218 -9.277 1.00 69.94 89 SER A C 1
ATOM 724 O O . SER A 1 89 ? 12.955 0.501 -10.261 1.00 69.94 89 SER A O 1
ATOM 726 N N . ARG A 1 90 ? 12.774 0.275 -8.035 1.00 69.25 90 ARG A N 1
ATOM 727 C CA . ARG A 1 90 ? 14.149 0.673 -7.705 1.00 69.25 90 ARG A CA 1
ATOM 728 C C . ARG A 1 90 ? 15.124 -0.504 -7.664 1.00 69.25 90 ARG A C 1
ATOM 730 O O . ARG A 1 90 ? 16.271 -0.322 -7.260 1.00 69.25 90 ARG A O 1
ATOM 737 N N . GLN A 1 91 ? 14.676 -1.708 -8.016 1.00 71.69 91 GLN A N 1
ATOM 738 C CA . GLN A 1 91 ? 15.510 -2.905 -8.052 1.00 71.69 91 GLN A CA 1
ATOM 739 C C . GLN A 1 91 ? 15.953 -3.193 -9.487 1.00 71.69 91 GLN A C 1
ATOM 741 O O . GLN A 1 91 ? 15.146 -3.182 -10.413 1.00 71.69 91 GLN A O 1
ATOM 746 N N . TYR A 1 92 ? 17.241 -3.479 -9.660 1.00 75.75 92 TYR A N 1
ATOM 747 C CA . TYR A 1 92 ? 17.800 -3.921 -10.934 1.00 75.75 92 TYR A CA 1
ATOM 748 C C . TYR A 1 92 ? 17.836 -5.447 -10.978 1.00 75.75 92 TYR A C 1
ATOM 750 O O . TYR A 1 92 ? 18.167 -6.098 -9.985 1.00 75.75 92 TYR A O 1
ATOM 758 N N . MET A 1 93 ? 17.513 -6.009 -12.138 1.00 79.50 93 MET A N 1
ATOM 759 C CA . MET A 1 93 ? 17.606 -7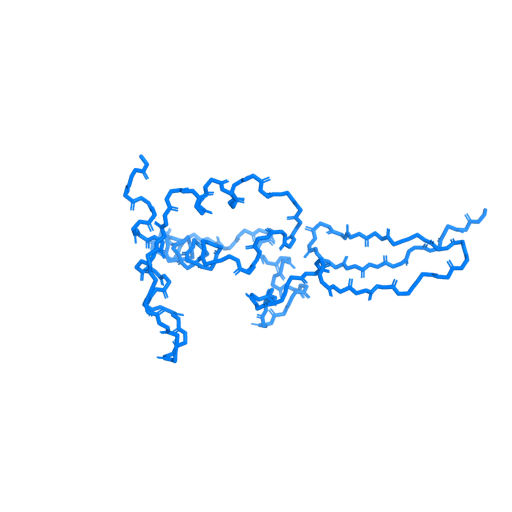.438 -12.410 1.00 79.50 93 MET A CA 1
ATOM 760 C C . MET A 1 93 ? 18.574 -7.645 -13.570 1.00 79.50 93 MET A C 1
ATOM 762 O O . MET A 1 93 ? 18.396 -7.056 -14.633 1.00 79.50 93 MET A O 1
ATOM 766 N N . ASN A 1 94 ? 19.594 -8.477 -13.362 1.00 83.75 94 ASN A N 1
ATOM 767 C CA . ASN A 1 94 ? 20.489 -8.892 -14.437 1.00 83.75 94 ASN A CA 1
ATOM 768 C C . ASN A 1 94 ? 19.763 -9.921 -15.308 1.00 83.75 94 ASN A C 1
ATOM 770 O O . ASN A 1 94 ? 19.253 -10.907 -14.780 1.00 83.75 94 ASN A O 1
ATOM 774 N N . VAL A 1 95 ? 19.718 -9.685 -16.618 1.00 85.38 95 VAL A N 1
ATOM 775 C CA . VAL A 1 95 ? 19.042 -10.546 -17.597 1.00 85.38 95 VAL A CA 1
ATOM 776 C C . VAL A 1 95 ? 20.078 -11.017 -18.612 1.00 85.38 95 VAL A C 1
ATOM 778 O O . VAL A 1 95 ? 20.764 -10.1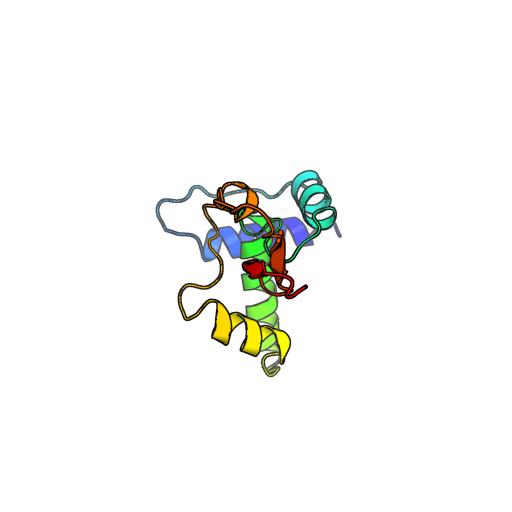90 -19.214 1.00 85.38 95 VAL A O 1
ATOM 781 N N . GLY A 1 96 ? 20.229 -12.333 -18.770 1.00 84.75 96 GLY A N 1
ATOM 782 C CA . GLY A 1 96 ? 21.166 -12.918 -19.724 1.00 84.75 96 GLY A CA 1
ATOM 783 C C . GLY A 1 96 ? 20.667 -12.871 -21.179 1.00 84.75 96 GLY A C 1
ATOM 784 O O . GLY A 1 96 ? 19.494 -12.594 -21.440 1.00 84.75 96 GLY A O 1
ATOM 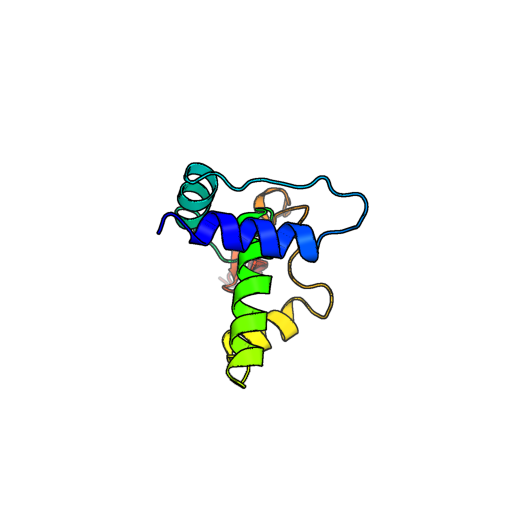785 N N . PRO A 1 97 ? 21.534 -13.168 -22.163 1.00 86.19 97 PRO A N 1
ATOM 786 C CA . PRO A 1 97 ? 21.122 -13.297 -23.560 1.00 86.19 97 PRO A CA 1
ATOM 787 C C . PRO A 1 97 ? 20.014 -14.352 -23.729 1.00 86.19 97 PRO A C 1
ATOM 789 O O . PRO A 1 97 ? 20.175 -15.496 -23.311 1.00 86.19 97 PRO A O 1
ATOM 792 N N . GLY A 1 98 ? 18.889 -13.973 -24.346 1.00 84.75 98 GLY A N 1
ATOM 793 C CA . GLY A 1 98 ? 17.735 -14.861 -24.568 1.00 84.75 98 GLY A CA 1
ATOM 794 C C . GLY A 1 98 ? 16.763 -14.981 -23.386 1.00 84.75 98 GLY A C 1
ATOM 795 O O . GLY A 1 98 ? 15.788 -15.731 -23.461 1.00 84.75 98 GLY A O 1
ATOM 796 N N . GLU A 1 99 ? 16.994 -14.239 -22.305 1.00 86.69 99 GLU A N 1
ATOM 797 C CA . GLU A 1 99 ? 16.117 -14.197 -21.139 1.00 86.69 99 GLU A CA 1
ATOM 798 C C . GLU A 1 99 ? 15.187 -12.975 -21.189 1.00 86.69 99 GLU A C 1
ATOM 800 O O . GLU A 1 99 ? 15.564 -11.905 -21.668 1.00 86.69 99 GLU A O 1
ATOM 805 N N . THR A 1 100 ? 13.954 -13.118 -20.692 1.00 85.88 100 THR A N 1
ATOM 806 C CA . THR A 1 100 ? 13.010 -11.996 -20.560 1.00 85.88 100 THR A CA 1
ATOM 807 C C . THR A 1 100 ? 12.540 -11.857 -19.115 1.00 85.88 100 THR A C 1
ATOM 809 O O . THR A 1 100 ? 12.008 -12.826 -18.559 1.00 85.88 100 THR A O 1
ATOM 812 N N . PRO A 1 101 ? 12.701 -10.676 -18.491 1.00 87.81 101 PRO A N 1
ATOM 813 C CA . PRO A 1 101 ? 12.168 -10.431 -17.163 1.00 87.81 101 PRO A CA 1
ATOM 814 C C . PRO A 1 101 ? 10.649 -10.263 -17.244 1.00 87.81 101 PRO A C 1
ATOM 816 O O . PRO A 1 101 ? 10.122 -9.652 -18.175 1.00 87.81 101 PRO A O 1
ATOM 819 N N . TYR A 1 102 ? 9.939 -10.768 -16.244 1.00 86.44 102 TYR A N 1
ATOM 820 C CA . TYR A 1 102 ? 8.518 -10.498 -16.059 1.00 86.44 102 TYR A CA 1
ATOM 821 C C . TYR A 1 102 ? 8.192 -10.340 -14.572 1.00 86.44 102 TYR A C 1
ATOM 823 O O . TYR A 1 102 ? 8.887 -10.862 -13.699 1.00 86.44 102 TYR A O 1
ATOM 831 N N . ILE A 1 103 ? 7.124 -9.597 -14.280 1.00 85.62 103 ILE A N 1
ATOM 832 C CA . ILE A 1 103 ? 6.608 -9.403 -12.922 1.00 85.62 103 ILE A CA 1
ATOM 833 C C . ILE A 1 103 ? 5.265 -10.119 -12.828 1.00 85.62 103 ILE A C 1
ATOM 835 O O . ILE A 1 103 ? 4.380 -9.902 -13.657 1.00 85.62 103 ILE A O 1
ATOM 839 N N . ASP A 1 104 ? 5.109 -10.983 -11.828 1.00 87.75 104 ASP A N 1
ATOM 840 C CA . ASP A 1 104 ? 3.854 -11.691 -11.602 1.00 87.75 104 ASP A CA 1
ATOM 841 C C . ASP A 1 104 ? 2.767 -10.779 -10.995 1.00 87.75 104 ASP A C 1
ATOM 843 O O . ASP A 1 104 ? 3.031 -9.683 -10.501 1.00 87.75 104 ASP A O 1
ATOM 847 N N . GLY A 1 105 ? 1.516 -11.247 -10.960 1.00 87.19 105 GLY A N 1
ATOM 848 C CA . GLY A 1 105 ? 0.388 -10.496 -10.381 1.00 87.19 105 GLY A CA 1
ATOM 849 C C . GLY A 1 105 ? 0.442 -10.273 -8.858 1.00 87.19 105 GLY A C 1
ATOM 850 O O . GLY A 1 105 ? -0.567 -9.881 -8.264 1.00 87.19 105 GLY A O 1
ATOM 851 N N . TYR A 1 106 ? 1.565 -10.581 -8.210 1.00 88.12 106 TYR A N 1
ATOM 852 C CA . TYR A 1 106 ? 1.827 -10.392 -6.784 1.00 88.12 106 TYR A CA 1
ATOM 853 C C . TYR A 1 106 ? 3.076 -9.538 -6.538 1.00 88.12 106 TYR A C 1
ATOM 855 O O . TYR A 1 106 ? 3.370 -9.235 -5.383 1.00 88.12 106 TYR A O 1
ATOM 863 N N . GLY A 1 107 ? 3.782 -9.121 -7.594 1.00 86.06 107 GLY A N 1
ATOM 864 C CA . GLY A 1 107 ? 4.968 -8.278 -7.500 1.00 86.06 107 GLY A CA 1
ATOM 865 C C . GLY A 1 107 ? 6.290 -9.035 -7.436 1.00 86.06 107 GLY A C 1
ATOM 866 O O . GLY A 1 107 ? 7.323 -8.409 -7.224 1.00 86.06 107 GLY A O 1
ATOM 867 N N . GLY A 1 108 ? 6.275 -10.358 -7.606 1.00 84.81 108 GLY A N 1
ATOM 868 C CA . GLY A 1 108 ? 7.489 -11.156 -7.723 1.00 84.81 108 GLY A CA 1
ATOM 869 C C . GLY A 1 108 ? 8.099 -10.988 -9.110 1.00 84.81 108 GLY A C 1
ATOM 870 O O . GLY A 1 108 ? 7.443 -11.281 -10.109 1.00 84.81 108 GLY A O 1
ATOM 871 N N . ALA A 1 109 ? 9.345 -10.519 -9.172 1.00 84.31 109 ALA A N 1
ATOM 872 C CA . ALA A 1 109 ? 10.102 -10.449 -10.414 1.00 84.31 109 ALA A CA 1
ATOM 873 C C . ALA A 1 109 ? 10.769 -11.805 -10.688 1.00 84.31 109 ALA A C 1
ATOM 875 O O . ALA A 1 109 ? 11.336 -12.428 -9.789 1.00 84.31 109 ALA A O 1
ATOM 876 N N . SER A 1 110 ? 10.681 -12.289 -11.920 1.00 84.44 110 SER A N 1
ATOM 877 C CA . SER A 1 110 ? 11.263 -13.563 -12.340 1.00 84.44 110 SER A CA 1
ATOM 878 C C . SER A 1 110 ? 11.781 -13.468 -13.766 1.00 84.44 110 SER A C 1
ATOM 880 O O . SER A 1 110 ? 11.361 -12.614 -14.546 1.00 84.44 110 SER A O 1
ATOM 882 N N . ILE A 1 111 ? 12.711 -14.357 -14.096 1.00 87.88 111 ILE A N 1
ATOM 883 C CA . ILE A 1 111 ? 13.298 -14.456 -15.426 1.00 87.88 111 ILE A CA 1
ATOM 884 C C . ILE A 1 111 ? 12.732 -15.705 -16.086 1.00 87.88 111 ILE A C 1
ATOM 886 O O . ILE A 1 111 ? 12.836 -16.800 -15.534 1.00 87.88 111 ILE A O 1
ATOM 890 N N . SER A 1 112 ? 12.134 -15.554 -17.265 1.00 83.38 112 SER A N 1
ATOM 891 C CA . SER A 1 112 ? 11.770 -16.696 -18.100 1.00 83.38 112 SER A CA 1
ATOM 892 C C . SER A 1 112 ? 12.824 -16.905 -19.181 1.00 83.38 112 SER A C 1
ATOM 894 O O . SER A 1 112 ? 13.149 -15.966 -19.912 1.00 83.38 112 SER A O 1
ATOM 896 N N . ARG A 1 113 ? 13.287 -18.148 -19.350 1.00 73.19 113 ARG A N 1
ATOM 897 C CA . ARG A 1 113 ? 13.888 -18.592 -20.613 1.00 73.19 113 ARG A CA 1
ATOM 898 C C . ARG A 1 113 ? 12.777 -19.089 -21.514 1.00 73.19 113 ARG A C 1
ATOM 900 O O . ARG A 1 113 ? 12.027 -19.979 -21.118 1.00 73.19 113 ARG A O 1
ATOM 907 N N . ARG A 1 114 ? 12.676 -18.537 -22.718 1.00 60.75 114 ARG A N 1
ATOM 908 C CA . ARG A 1 114 ? 11.912 -19.203 -23.771 1.00 60.75 114 ARG A CA 1
ATOM 909 C C . ARG A 1 114 ? 12.731 -20.413 -24.230 1.00 60.75 114 ARG A C 1
ATOM 911 O O . ARG A 1 114 ? 13.862 -20.200 -24.666 1.00 60.75 114 ARG A O 1
ATOM 918 N N . PRO A 1 115 ? 12.226 -21.653 -24.113 1.00 56.31 115 PRO A N 1
ATOM 919 C CA . PRO A 1 115 ? 12.763 -22.722 -24.934 1.00 56.31 115 PRO A CA 1
ATOM 920 C C . PRO A 1 115 ? 12.417 -22.376 -26.389 1.00 56.31 115 PRO A C 1
ATOM 922 O O . PRO A 1 115 ? 11.297 -21.940 -26.668 1.00 56.31 115 PRO A O 1
ATOM 925 N N . TRP A 1 116 ? 13.418 -22.459 -27.260 1.00 57.25 116 TRP A N 1
ATOM 926 C CA . TRP A 1 116 ? 13.245 -22.458 -28.713 1.00 57.25 116 TRP A CA 1
ATOM 927 C C . TRP A 1 116 ? 12.254 -23.539 -29.148 1.00 57.25 116 TRP A C 1
ATOM 929 O O . TRP A 1 116 ? 12.249 -24.623 -28.516 1.00 57.25 116 TRP A O 1
#

InterPro domains:
  IPR056143 Domain of unknown function DUF7726 [PF24852] (21-62)

pLDDT: mean 86.39, std 8.63, range [51.78, 96.75]

Foldseek 3Di:
DVCVQVQLQVQLQVPDDPPDDRDGGDPVLVVVQVPFDAQQTCLLPSSNVSVVSVVVVVCVVVVHDDDPVRVVQCVVQPPVGHDNNDTPVPDDDDADVQWDWDADNNGDIDIDRDDD

Secondary structure (DSSP, 8-state):
-TTHHHHHHHHHHHHS-TTSPP----HHHHHHHHT--SSSTTTTSHHHHHHHHHHHHHHHHTTPPPPHHHHHHHHHHTTT-S-SSS-GGG------TTEEEEE-TTS-EEEEEPP-

Sequence (116 aa):
MAGFGKTIAEMYNKHKQPEDKDISIQYKQIKDFLEKSGPTSGCTSKVFYGSYVYFEKLRIKHNKPKSNKRLEMEKKHGKKGLNIERDASRQYMNVGPGETPYIDGYGGASISRRPW

Organism: NCBI:txid1296121